Protein AF-A0A706IMU5-F1 (afdb_monomer_lite)

Structure (mmCIF, N/CA/C/O backbone):
data_AF-A0A706IMU5-F1
#
_entry.id   AF-A0A706IMU5-F1
#
loop_
_atom_site.group_PDB
_atom_site.id
_atom_site.type_symbol
_atom_site.label_atom_id
_atom_site.label_alt_id
_atom_site.label_comp_id
_atom_site.label_asym_id
_atom_site.label_entity_id
_atom_site.label_seq_id
_atom_site.pdbx_PDB_ins_code
_atom_site.Cartn_x
_atom_site.Cartn_y
_atom_site.Cartn_z
_atom_site.occupancy
_atom_site.B_iso_or_equiv
_atom_site.auth_seq_id
_atom_site.auth_comp_id
_atom_site.auth_asym_id
_atom_site.auth_atom_id
_atom_site.pdbx_PDB_model_num
ATOM 1 N N . MET A 1 1 ? 23.574 4.355 -20.602 1.00 42.41 1 MET A N 1
ATOM 2 C CA . MET A 1 1 ? 22.417 4.998 -19.946 1.00 42.41 1 MET A CA 1
ATOM 3 C C . MET A 1 1 ? 22.401 4.529 -18.505 1.00 42.41 1 MET A C 1
ATOM 5 O O . MET A 1 1 ? 22.246 3.339 -18.258 1.00 42.41 1 MET A O 1
ATOM 9 N N . SER A 1 2 ? 22.730 5.422 -17.580 1.00 42.59 2 SER A N 1
ATOM 10 C CA . SER A 1 2 ? 22.790 5.153 -16.143 1.00 42.59 2 SER A CA 1
ATOM 11 C C . SER A 1 2 ? 21.386 4.845 -15.621 1.00 42.59 2 SER A C 1
ATOM 13 O O . SER A 1 2 ? 20.482 5.656 -15.789 1.00 42.59 2 SER A O 1
ATOM 15 N N . LYS A 1 3 ? 21.200 3.663 -15.018 1.00 45.44 3 LYS A N 1
ATOM 16 C CA . LYS A 1 3 ? 19.982 3.319 -14.272 1.00 45.44 3 LYS A CA 1
ATOM 17 C C . LYS A 1 3 ? 19.843 4.299 -13.109 1.00 45.44 3 LYS A C 1
ATOM 19 O O . LYS A 1 3 ? 20.596 4.205 -12.141 1.00 45.44 3 LYS A O 1
ATOM 24 N N . ASP A 1 4 ? 18.904 5.230 -13.214 1.00 55.06 4 ASP A N 1
ATOM 25 C CA . ASP A 1 4 ? 18.516 6.080 -12.097 1.00 55.06 4 ASP A CA 1
ATOM 26 C C . ASP A 1 4 ? 17.607 5.271 -11.162 1.00 55.06 4 ASP A C 1
ATOM 28 O O . ASP A 1 4 ? 16.389 5.205 -11.314 1.00 55.06 4 ASP A O 1
ATOM 32 N N . ASN A 1 5 ? 18.240 4.596 -10.203 1.00 53.50 5 ASN A N 1
ATOM 33 C CA . ASN A 1 5 ? 17.557 3.809 -9.178 1.00 53.50 5 ASN A CA 1
ATOM 34 C C . ASN A 1 5 ? 16.806 4.674 -8.153 1.00 53.50 5 ASN A C 1
ATOM 36 O O . ASN A 1 5 ? 16.241 4.115 -7.215 1.00 53.50 5 ASN A O 1
ATOM 40 N N . VAL A 1 6 ? 16.854 6.004 -8.271 1.00 58.75 6 VAL A N 1
ATOM 41 C CA . VAL A 1 6 ? 16.172 6.931 -7.365 1.00 58.75 6 VAL A CA 1
ATOM 42 C C . VAL A 1 6 ? 14.863 7.395 -7.994 1.00 58.75 6 VAL A C 1
ATOM 44 O O . VAL A 1 6 ? 13.827 7.305 -7.342 1.00 58.75 6 VAL A O 1
ATOM 47 N N . ASN A 1 7 ? 14.895 7.812 -9.262 1.00 53.66 7 ASN A N 1
ATOM 48 C CA . ASN A 1 7 ? 13.728 8.395 -9.930 1.00 53.66 7 ASN A CA 1
ATOM 49 C C . ASN A 1 7 ? 12.914 7.397 -10.773 1.00 53.66 7 ASN A C 1
ATOM 51 O O . ASN A 1 7 ? 11.730 7.633 -10.981 1.00 53.66 7 ASN A O 1
ATOM 55 N N . SER A 1 8 ? 13.503 6.273 -11.208 1.00 53.66 8 SER A N 1
ATOM 56 C CA . SER A 1 8 ? 12.789 5.232 -11.975 1.00 53.66 8 SER A CA 1
ATOM 57 C C . SER A 1 8 ? 13.319 3.820 -11.686 1.00 53.66 8 SER A C 1
ATOM 59 O O . SER A 1 8 ? 13.929 3.176 -12.552 1.00 53.66 8 SER A O 1
ATOM 61 N N . PRO A 1 9 ? 13.119 3.274 -10.472 1.00 60.50 9 PRO A N 1
ATOM 62 C CA . PRO A 1 9 ? 13.535 1.909 -10.189 1.00 60.50 9 PRO A CA 1
ATOM 63 C C . PRO A 1 9 ? 12.675 0.946 -11.015 1.00 60.50 9 PRO A C 1
ATOM 65 O O . PRO A 1 9 ? 11.450 1.015 -10.983 1.00 60.50 9 PRO A O 1
ATOM 68 N N . SER A 1 10 ? 13.300 -0.013 -11.704 1.00 55.62 10 SER A N 1
ATOM 69 C CA . SER A 1 10 ? 12.621 -0.956 -12.618 1.00 55.62 10 SER A CA 1
ATOM 70 C C . SER A 1 10 ? 11.540 -1.839 -11.975 1.00 55.62 10 SER A C 1
ATOM 72 O O . SER A 1 10 ? 10.883 -2.607 -12.662 1.00 55.62 10 SER A O 1
ATOM 74 N N . HIS A 1 11 ? 11.396 -1.785 -10.652 1.00 59.94 11 HIS A N 1
ATOM 75 C CA . HIS A 1 11 ? 10.389 -2.503 -9.870 1.00 59.94 11 HIS A CA 1
ATOM 76 C C . HIS A 1 11 ? 9.208 -1.617 -9.434 1.00 59.94 11 HIS A C 1
ATOM 78 O O . HIS A 1 11 ? 8.346 -2.079 -8.690 1.00 59.94 11 HIS A O 1
ATOM 84 N N . TYR A 1 12 ? 9.173 -0.356 -9.875 1.00 53.81 12 TYR A N 1
ATOM 85 C CA . TYR A 1 12 ? 8.051 0.571 -9.695 1.00 53.81 12 TYR A CA 1
ATOM 86 C C . TYR A 1 12 ? 7.417 1.012 -11.016 1.00 53.81 12 TYR A C 1
ATOM 88 O O . TYR A 1 12 ? 6.401 1.699 -10.993 1.00 53.81 12 TYR A O 1
ATOM 96 N N . THR A 1 13 ? 7.956 0.561 -12.147 1.00 57.91 13 THR A N 1
ATOM 97 C CA . THR A 1 13 ? 7.378 0.753 -13.474 1.00 57.91 13 THR A CA 1
ATOM 98 C C . THR A 1 13 ? 6.723 -0.539 -13.942 1.00 57.91 13 THR A C 1
ATOM 100 O O . THR A 1 13 ? 7.388 -1.537 -14.209 1.00 57.91 13 THR A O 1
ATOM 103 N N . GLN A 1 14 ? 5.395 -0.535 -14.038 1.00 62.78 14 GLN A N 1
ATOM 104 C CA . GLN A 1 14 ? 4.636 -1.595 -14.704 1.00 62.78 14 GLN A CA 1
ATOM 105 C C . GLN A 1 14 ? 3.660 -0.951 -15.690 1.00 62.78 14 GLN A C 1
ATOM 107 O O . GLN A 1 14 ? 3.018 0.046 -15.373 1.00 62.78 14 GLN A O 1
ATOM 112 N N . ALA A 1 15 ? 3.596 -1.493 -16.910 1.00 64.31 15 ALA A N 1
ATOM 113 C CA . ALA A 1 15 ? 2.713 -1.026 -17.987 1.00 64.31 15 ALA A CA 1
ATOM 114 C C . ALA A 1 15 ? 2.809 0.483 -18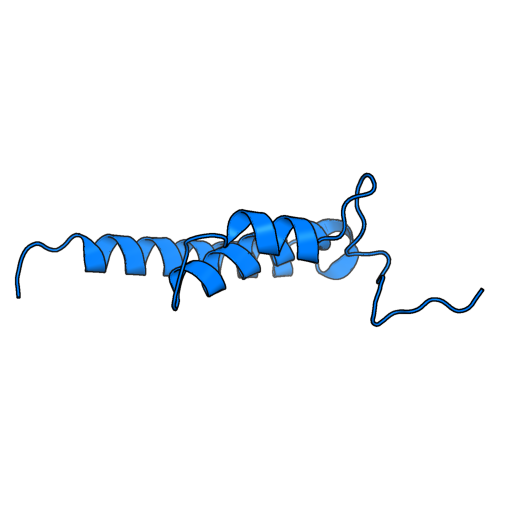.338 1.00 64.31 15 ALA A C 1
ATOM 116 O O . ALA A 1 15 ? 1.855 1.055 -18.854 1.00 64.31 15 ALA A O 1
ATOM 117 N N . GLY A 1 16 ? 3.957 1.127 -18.089 1.00 68.69 16 GLY A N 1
ATOM 118 C CA . GLY A 1 16 ? 4.175 2.547 -18.409 1.00 68.69 16 GLY A CA 1
ATOM 119 C C . GLY A 1 16 ? 3.631 3.538 -17.376 1.00 68.69 16 GLY A C 1
ATOM 120 O O . GLY A 1 16 ? 3.606 4.732 -17.655 1.00 68.69 16 GLY A O 1
ATOM 121 N N . ILE A 1 17 ? 3.213 3.060 -16.200 1.00 76.38 17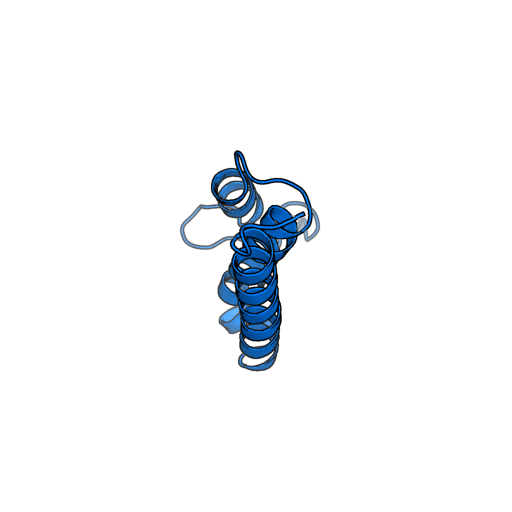 ILE A N 1
ATOM 122 C CA . ILE A 1 17 ? 2.778 3.894 -15.074 1.00 76.38 17 ILE A CA 1
ATOM 123 C C . ILE A 1 17 ? 3.845 3.835 -13.978 1.00 76.38 17 ILE A C 1
ATOM 125 O O . ILE A 1 17 ? 4.272 2.748 -13.575 1.00 76.38 17 ILE A O 1
ATOM 129 N N . GLU A 1 18 ? 4.257 5.002 -13.484 1.00 81.50 18 GLU A N 1
ATOM 130 C CA . GLU A 1 18 ? 5.110 5.109 -12.304 1.00 81.50 18 GLU A CA 1
ATOM 131 C C . GLU A 1 18 ? 4.276 4.849 -11.042 1.00 81.50 18 GLU A C 1
ATOM 133 O O . GLU A 1 18 ? 3.216 5.444 -10.832 1.00 81.50 18 GLU A O 1
ATOM 138 N N . CYS A 1 19 ? 4.760 3.979 -10.154 1.00 82.12 19 CYS A N 1
ATOM 139 C CA . CYS A 1 19 ? 4.062 3.632 -8.911 1.00 82.12 19 CYS A CA 1
ATOM 140 C C . CYS A 1 19 ? 3.707 4.869 -8.062 1.00 82.12 19 CYS A C 1
ATOM 142 O O . CYS A 1 19 ? 2.665 4.890 -7.406 1.00 82.12 19 CYS A O 1
ATOM 144 N N . ILE A 1 20 ? 4.543 5.915 -8.093 1.00 85.44 20 ILE A N 1
ATOM 145 C CA . ILE A 1 20 ? 4.284 7.160 -7.363 1.00 85.44 20 ILE A CA 1
ATOM 146 C C . ILE A 1 20 ? 3.060 7.911 -7.896 1.00 85.44 20 ILE A C 1
ATOM 148 O O . ILE A 1 20 ? 2.302 8.448 -7.091 1.00 85.44 20 ILE A O 1
ATOM 15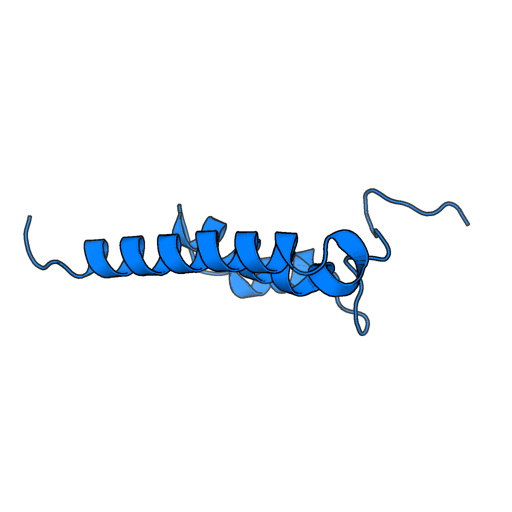2 N N . ASP A 1 21 ? 2.808 7.889 -9.206 1.00 88.62 21 ASP A N 1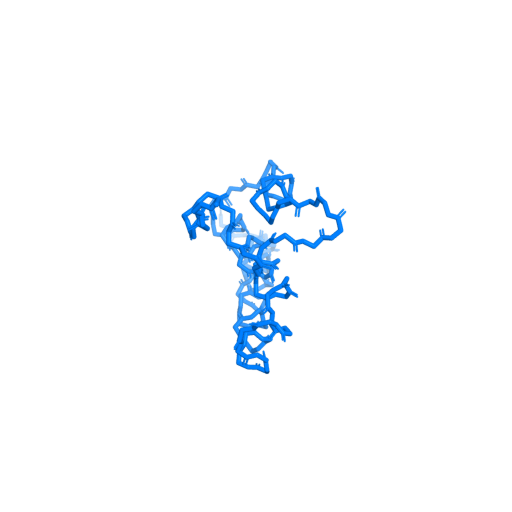
ATOM 153 C CA . ASP A 1 21 ? 1.645 8.544 -9.811 1.00 88.62 21 ASP A CA 1
ATOM 154 C C . ASP A 1 21 ? 0.363 7.795 -9.445 1.00 88.62 21 ASP A C 1
ATOM 156 O O . ASP A 1 21 ? -0.625 8.401 -9.025 1.00 88.62 21 ASP A O 1
ATOM 160 N N . ALA A 1 22 ? 0.404 6.459 -9.505 1.00 88.12 22 ALA A N 1
ATOM 161 C CA . ALA A 1 22 ? -0.706 5.609 -9.080 1.00 88.12 22 ALA A CA 1
ATOM 162 C C . ALA A 1 22 ? -1.040 5.807 -7.591 1.00 88.12 22 ALA A C 1
ATOM 164 O O . ALA A 1 22 ? -2.208 5.957 -7.228 1.00 88.12 22 ALA A O 1
ATOM 165 N N . ILE A 1 23 ? -0.020 5.857 -6.726 1.00 93.56 23 ILE A N 1
ATOM 166 C CA . ILE A 1 23 ? -0.193 6.138 -5.295 1.00 93.56 23 ILE A CA 1
ATOM 167 C C . ILE A 1 23 ? -0.755 7.546 -5.088 1.00 93.56 23 ILE A C 1
ATOM 169 O O . ILE A 1 23 ? -1.708 7.695 -4.329 1.00 93.56 23 ILE A O 1
ATOM 173 N N . THR A 1 24 ? -0.211 8.558 -5.771 1.00 92.00 24 THR A N 1
ATOM 174 C CA . THR A 1 24 ? -0.662 9.956 -5.667 1.00 92.00 24 THR A CA 1
ATOM 175 C C . THR A 1 24 ? -2.139 10.087 -6.027 1.00 92.00 24 THR A C 1
ATOM 177 O O . THR A 1 24 ? -2.897 10.708 -5.284 1.00 92.00 24 THR A O 1
ATOM 180 N N . ALA A 1 25 ? -2.577 9.443 -7.111 1.00 92.75 25 ALA A N 1
ATOM 181 C CA . ALA A 1 25 ? -3.985 9.411 -7.487 1.00 92.75 25 ALA A CA 1
ATOM 182 C C . ALA A 1 25 ? -4.848 8.702 -6.429 1.00 92.75 25 ALA A C 1
ATOM 184 O O . ALA A 1 25 ? -5.897 9.216 -6.044 1.00 92.75 25 ALA A O 1
ATOM 185 N N . ALA A 1 26 ? -4.399 7.551 -5.918 1.00 92.56 26 ALA A N 1
ATOM 186 C CA . ALA A 1 26 ? -5.159 6.745 -4.962 1.00 92.56 26 ALA A CA 1
ATOM 187 C C . ALA A 1 26 ? -5.318 7.387 -3.573 1.00 92.56 26 ALA A C 1
ATOM 189 O O . ALA A 1 26 ? -6.308 7.129 -2.884 1.00 92.56 26 ALA A O 1
ATOM 190 N N . VAL A 1 27 ? -4.354 8.207 -3.146 1.00 96.50 27 VAL A N 1
ATOM 191 C CA . VAL A 1 27 ? -4.420 8.933 -1.866 1.00 96.50 27 VAL A CA 1
ATOM 192 C C . VAL A 1 27 ? -5.005 10.337 -1.994 1.00 96.50 27 VAL A C 1
ATOM 194 O O . VAL A 1 27 ? -5.126 11.036 -0.990 1.00 96.50 27 VAL A O 1
ATOM 197 N N . SER A 1 28 ? -5.393 10.760 -3.199 1.00 95.62 28 SER A N 1
ATOM 198 C CA . SER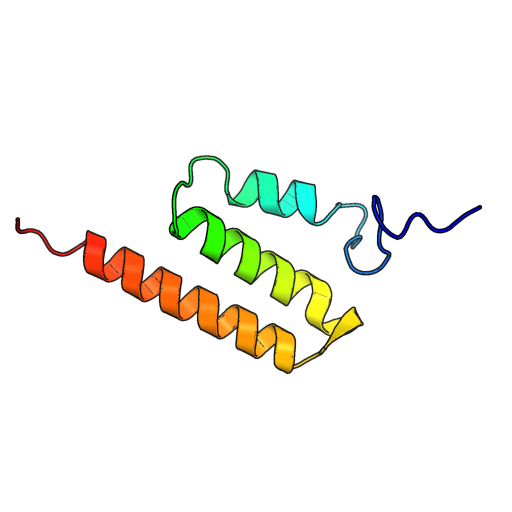 A 1 28 ? -6.018 12.063 -3.412 1.00 95.62 28 SER A CA 1
ATOM 199 C C . SER A 1 28 ? -7.311 12.189 -2.597 1.00 95.62 28 SER A C 1
ATOM 201 O O . SER A 1 28 ? -8.166 11.304 -2.620 1.00 95.62 28 SER A O 1
ATOM 203 N N . GLY A 1 29 ? -7.433 13.276 -1.829 1.00 94.00 29 GLY A N 1
ATOM 204 C CA . GLY A 1 29 ? -8.557 13.506 -0.914 1.00 94.00 29 GLY A CA 1
ATOM 205 C C . GLY A 1 29 ? -8.519 12.690 0.384 1.00 94.00 29 GLY A C 1
ATOM 206 O O . GLY A 1 29 ? -9.389 12.873 1.230 1.00 94.00 29 GLY A O 1
ATOM 207 N N . LYS A 1 30 ? -7.514 11.826 0.575 1.00 94.94 30 LYS A N 1
ATOM 208 C CA . LYS A 1 30 ? -7.265 11.119 1.839 1.00 94.94 30 LYS A CA 1
ATOM 209 C C . LYS A 1 30 ? -6.301 11.918 2.700 1.00 94.94 30 LYS A C 1
ATOM 211 O O . LYS A 1 30 ? -5.467 12.669 2.198 1.00 94.94 30 LYS A O 1
ATOM 216 N N . SER A 1 31 ? -6.377 11.730 4.010 1.00 93.25 31 SER A N 1
ATOM 217 C CA . SER A 1 31 ? -5.467 12.387 4.948 1.00 93.25 31 SER A CA 1
ATOM 218 C C . SER A 1 31 ? -5.069 11.455 6.088 1.00 93.25 31 SER A C 1
ATOM 220 O O . SER A 1 31 ? -5.605 10.355 6.234 1.00 93.25 31 SER A O 1
ATOM 222 N N . GLY A 1 32 ? -4.069 11.872 6.866 1.00 94.62 32 GLY A N 1
ATOM 223 C CA . GLY A 1 32 ? -3.632 11.148 8.054 1.00 94.62 32 GLY A CA 1
ATOM 224 C C . GLY A 1 32 ? -3.246 9.694 7.776 1.00 94.62 32 GLY A C 1
ATOM 225 O O . GLY A 1 32 ? -2.595 9.368 6.779 1.00 94.62 32 GLY A O 1
ATOM 226 N N . ILE A 1 33 ? -3.635 8.810 8.693 1.00 95.38 33 ILE A N 1
ATOM 227 C CA . ILE A 1 33 ? -3.272 7.394 8.637 1.00 95.38 33 ILE A CA 1
ATOM 228 C C . ILE A 1 33 ? -3.960 6.647 7.483 1.00 95.38 33 ILE A C 1
ATOM 230 O O . ILE A 1 33 ? -3.390 5.677 6.979 1.00 95.38 33 ILE A O 1
ATOM 234 N N . GLU A 1 34 ? -5.116 7.124 7.007 1.00 96.38 34 GLU A N 1
ATOM 235 C CA . GLU A 1 34 ? -5.827 6.543 5.862 1.00 96.38 34 GLU A CA 1
ATOM 236 C C . GLU A 1 34 ? -4.959 6.610 4.597 1.00 96.38 34 GLU A C 1
ATOM 238 O O . GLU A 1 34 ? -4.691 5.586 3.963 1.00 96.38 34 GLU A O 1
ATOM 243 N N . ALA A 1 35 ? -4.428 7.799 4.280 1.00 97.12 35 ALA A N 1
ATOM 244 C CA . ALA A 1 35 ? -3.552 8.009 3.126 1.00 97.12 35 ALA A CA 1
ATOM 245 C C . ALA A 1 35 ? -2.291 7.129 3.196 1.00 97.12 35 ALA A C 1
ATOM 247 O O . ALA A 1 35 ? -1.891 6.514 2.205 1.00 97.12 35 ALA A O 1
ATOM 248 N N . VAL A 1 36 ? -1.690 7.011 4.386 1.00 97.50 36 VAL A N 1
ATOM 249 C CA . VAL A 1 36 ? -0.499 6.177 4.611 1.00 97.50 36 VAL A CA 1
ATOM 250 C C . VAL A 1 36 ? -0.800 4.697 4.385 1.00 97.50 36 VAL A C 1
ATOM 252 O O . VAL A 1 36 ? 0.009 3.996 3.770 1.00 97.50 36 VAL A O 1
ATOM 255 N N . CYS A 1 37 ? -1.934 4.197 4.879 1.00 98.06 37 CYS A N 1
ATOM 256 C CA . CYS A 1 37 ? -2.291 2.793 4.704 1.00 98.06 37 CYS A CA 1
ATOM 257 C C . CYS A 1 37 ? -2.570 2.476 3.233 1.00 98.06 37 CYS A C 1
ATOM 259 O O . CYS A 1 37 ? -1.989 1.525 2.709 1.00 98.06 37 CYS A O 1
ATOM 261 N N . VAL A 1 38 ? -3.353 3.312 2.542 1.00 97.81 38 VAL A N 1
ATOM 262 C CA . VAL A 1 38 ? -3.662 3.140 1.112 1.00 97.81 38 VAL A CA 1
ATOM 263 C C . VAL A 1 38 ? -2.389 3.142 0.259 1.00 97.81 38 VAL A C 1
ATOM 265 O O . VAL A 1 38 ? -2.174 2.212 -0.521 1.00 97.81 38 VAL A O 1
ATOM 268 N N . ALA A 1 39 ? -1.489 4.111 0.463 1.00 97.44 39 ALA A N 1
ATOM 269 C CA . ALA A 1 39 ? -0.214 4.168 -0.255 1.00 97.44 39 ALA A CA 1
ATOM 270 C C . ALA A 1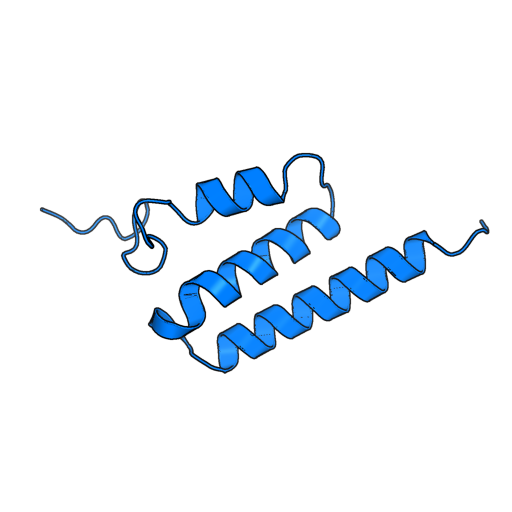 39 ? 0.635 2.904 -0.053 1.00 97.44 39 ALA A C 1
ATOM 272 O O . ALA A 1 39 ? 1.227 2.382 -0.999 1.00 97.44 39 ALA A O 1
ATOM 273 N N . ASN A 1 40 ? 0.713 2.397 1.181 1.00 98.06 40 ASN A N 1
ATOM 274 C CA . ASN A 1 40 ? 1.520 1.220 1.487 1.00 98.06 40 ASN A CA 1
ATOM 275 C C . ASN A 1 40 ? 0.924 -0.065 0.913 1.00 98.06 40 ASN A C 1
ATOM 277 O O . ASN A 1 40 ? 1.681 -0.857 0.353 1.00 98.06 40 ASN A O 1
ATOM 281 N N . VAL A 1 41 ? -0.396 -0.260 1.004 1.00 98.25 41 VAL A N 1
ATOM 282 C CA . VAL A 1 41 ? -1.076 -1.412 0.389 1.00 98.25 41 VAL A CA 1
ATOM 283 C C . VAL A 1 41 ? -0.743 -1.476 -1.101 1.00 98.25 41 VAL A C 1
ATOM 285 O O . VAL A 1 41 ? -0.235 -2.497 -1.564 1.00 98.25 41 VAL A O 1
ATOM 288 N N . ILE A 1 42 ? -0.923 -0.365 -1.824 1.00 96.06 42 ILE A N 1
ATOM 289 C CA . ILE A 1 42 ? -0.616 -0.282 -3.259 1.00 96.06 42 ILE A CA 1
ATOM 290 C C . ILE A 1 42 ? 0.865 -0.561 -3.512 1.00 96.06 42 ILE A C 1
ATOM 292 O O . ILE A 1 42 ? 1.191 -1.449 -4.290 1.00 96.06 42 ILE A O 1
ATOM 296 N N . LYS A 1 43 ? 1.774 0.128 -2.812 1.00 94.62 43 LYS A N 1
ATOM 297 C CA . LYS A 1 43 ? 3.228 -0.041 -2.975 1.00 94.62 43 LYS A CA 1
ATOM 298 C C . LYS A 1 43 ? 3.679 -1.495 -2.819 1.00 94.62 43 LYS A C 1
ATOM 300 O O . LYS A 1 43 ? 4.544 -1.954 -3.565 1.00 94.62 43 LYS A O 1
ATOM 305 N N . TYR A 1 44 ? 3.157 -2.206 -1.819 1.00 96.38 44 TYR A N 1
ATOM 306 C CA . TYR A 1 44 ? 3.553 -3.587 -1.555 1.00 96.38 44 TYR A CA 1
ATOM 307 C C . TYR A 1 44 ? 2.971 -4.558 -2.584 1.00 96.38 44 TYR A C 1
ATOM 309 O O . TYR A 1 44 ? 3.710 -5.408 -3.079 1.00 96.38 44 TYR A O 1
ATOM 317 N N . LEU A 1 45 ? 1.698 -4.396 -2.957 1.00 95.38 45 LEU A N 1
ATOM 318 C CA . LEU A 1 45 ? 1.068 -5.203 -4.008 1.00 95.38 45 LEU A CA 1
ATOM 319 C C . LEU A 1 45 ? 1.608 -4.894 -5.410 1.00 95.38 45 LEU A C 1
ATOM 321 O O . LEU A 1 45 ? 1.546 -5.745 -6.284 1.00 95.38 45 LEU A O 1
ATOM 325 N N . TRP A 1 46 ? 2.188 -3.718 -5.629 1.00 92.00 46 TRP A N 1
ATOM 326 C CA . TRP A 1 46 ? 2.820 -3.384 -6.905 1.00 92.00 46 TRP A CA 1
ATOM 327 C C . TRP A 1 46 ? 4.155 -4.109 -7.103 1.00 92.00 46 TRP A C 1
ATOM 329 O O . TRP A 1 46 ? 4.497 -4.527 -8.203 1.00 92.00 46 TRP A O 1
ATOM 339 N N . ARG A 1 47 ? 4.948 -4.248 -6.033 1.00 92.81 47 ARG A N 1
ATOM 340 C CA . ARG A 1 47 ? 6.349 -4.689 -6.141 1.00 92.81 47 ARG A CA 1
ATOM 341 C C . ARG A 1 47 ? 6.602 -6.140 -5.726 1.00 92.81 47 ARG A C 1
ATOM 343 O O . ARG A 1 47 ? 7.746 -6.582 -5.831 1.00 92.81 47 ARG A O 1
ATOM 350 N N . TYR A 1 48 ? 5.609 -6.856 -5.188 1.00 95.12 48 TYR A N 1
ATOM 351 C CA . TYR A 1 48 ? 5.854 -8.144 -4.522 1.00 95.12 48 TYR A CA 1
ATOM 352 C C . TYR A 1 48 ? 6.503 -9.172 -5.457 1.00 95.12 48 TYR A C 1
ATOM 354 O O . TYR A 1 48 ? 7.483 -9.800 -5.062 1.00 95.12 48 TYR A O 1
ATOM 362 N N . GLU A 1 49 ? 6.042 -9.283 -6.705 1.00 90.94 49 GLU A N 1
ATOM 363 C CA . GLU A 1 49 ? 6.582 -10.234 -7.693 1.00 90.94 49 GLU A CA 1
ATOM 364 C C . GLU A 1 49 ? 8.045 -9.958 -8.050 1.00 90.94 49 GLU A C 1
ATOM 366 O O . GLU A 1 49 ? 8.776 -10.864 -8.437 1.00 90.94 49 GLU A O 1
ATOM 371 N N . LEU A 1 50 ? 8.481 -8.707 -7.890 1.00 89.12 50 LEU A N 1
ATOM 372 C CA . LEU A 1 50 ? 9.790 -8.227 -8.324 1.00 89.12 50 LEU A CA 1
ATOM 373 C C . LEU A 1 50 ? 10.784 -8.035 -7.171 1.00 89.12 50 LEU A C 1
ATOM 375 O O . LEU A 1 50 ? 11.945 -7.715 -7.429 1.00 89.12 50 LEU A O 1
ATOM 379 N N . LYS A 1 51 ? 10.350 -8.171 -5.907 1.00 86.69 51 LYS A N 1
ATOM 380 C CA . LYS A 1 51 ? 11.186 -7.844 -4.741 1.00 86.69 51 LYS A CA 1
ATOM 381 C C . LYS A 1 51 ? 11.190 -8.904 -3.642 1.00 86.69 51 LYS A C 1
ATOM 383 O O . LYS A 1 51 ? 12.192 -9.592 -3.496 1.00 86.69 51 LYS A O 1
ATOM 388 N N . ASN A 1 52 ? 10.120 -9.010 -2.848 1.00 92.50 52 ASN A N 1
ATOM 389 C CA . ASN A 1 52 ? 10.113 -9.850 -1.635 1.00 92.50 52 ASN A CA 1
ATOM 390 C C . ASN A 1 52 ? 9.004 -10.921 -1.612 1.00 92.50 52 ASN A C 1
ATOM 392 O O . ASN A 1 52 ? 8.800 -11.574 -0.587 1.00 92.50 52 ASN A O 1
ATOM 396 N N . GLY A 1 53 ? 8.245 -11.089 -2.699 1.00 96.06 53 GLY A N 1
ATOM 397 C CA . GLY A 1 53 ? 7.165 -12.070 -2.799 1.00 96.06 53 GLY A CA 1
ATOM 398 C C . GLY A 1 53 ? 6.162 -11.970 -1.646 1.00 96.06 53 GLY A C 1
ATOM 399 O O . GLY A 1 53 ? 5.668 -10.893 -1.308 1.00 96.06 53 GLY A O 1
ATOM 400 N N . VAL A 1 54 ? 5.892 -13.107 -1.003 1.00 98.06 54 VAL A N 1
ATOM 401 C CA . VAL A 1 54 ? 4.901 -13.244 0.080 1.00 98.06 54 VAL A CA 1
ATOM 402 C C . VAL A 1 54 ? 5.142 -12.278 1.248 1.00 98.06 54 VAL A C 1
ATOM 404 O O . VAL A 1 54 ? 4.185 -11.878 1.909 1.00 98.06 54 VAL A O 1
ATOM 407 N N . GLU A 1 55 ? 6.383 -11.866 1.520 1.00 98.12 55 GLU A N 1
ATOM 408 C CA . GLU A 1 55 ? 6.658 -10.916 2.603 1.00 98.12 55 GLU A CA 1
ATOM 409 C C . GLU A 1 55 ? 6.017 -9.545 2.343 1.00 98.12 55 GLU A C 1
ATOM 411 O O . GLU A 1 55 ? 5.425 -8.959 3.250 1.00 98.12 55 GLU A O 1
ATOM 416 N N . ASP A 1 56 ? 6.078 -9.041 1.107 1.00 98.12 56 ASP A N 1
ATOM 417 C CA . ASP A 1 56 ? 5.421 -7.779 0.762 1.00 98.12 56 ASP A CA 1
ATOM 418 C C . ASP A 1 56 ? 3.890 -7.940 0.784 1.00 98.12 56 ASP A C 1
ATOM 420 O O . ASP A 1 56 ? 3.200 -7.054 1.284 1.00 98.12 56 ASP A O 1
ATOM 424 N N . VAL A 1 57 ? 3.349 -9.099 0.387 1.00 98.50 57 VAL A N 1
ATOM 425 C CA . VAL A 1 57 ? 1.905 -9.385 0.517 1.00 98.50 57 VAL A CA 1
ATOM 426 C C . VAL A 1 57 ? 1.456 -9.345 1.985 1.00 98.50 57 VAL A C 1
ATOM 428 O O . VAL A 1 57 ? 0.437 -8.737 2.307 1.00 98.50 57 VAL A O 1
ATOM 431 N N . LYS A 1 58 ? 2.245 -9.909 2.910 1.00 98.62 58 LYS A N 1
ATOM 432 C CA . LYS A 1 58 ? 1.970 -9.830 4.358 1.00 98.62 58 LYS A CA 1
ATOM 433 C C . LYS A 1 58 ? 2.034 -8.394 4.886 1.00 98.62 58 LYS A C 1
ATOM 435 O O . LYS A 1 58 ? 1.224 -8.017 5.730 1.00 98.62 58 LYS A O 1
ATOM 440 N N . LYS A 1 59 ? 2.955 -7.566 4.379 1.00 98.44 59 LYS A N 1
ATOM 441 C CA . LYS A 1 59 ? 3.006 -6.133 4.720 1.00 98.44 59 LYS A CA 1
ATOM 442 C C . LYS A 1 59 ? 1.772 -5.391 4.207 1.00 98.44 59 LYS A C 1
ATOM 444 O O . LYS A 1 59 ? 1.205 -4.598 4.952 1.00 98.44 59 LYS A O 1
ATOM 449 N N . ALA A 1 60 ? 1.323 -5.676 2.983 1.00 98.50 60 ALA A N 1
ATOM 450 C CA . ALA A 1 60 ? 0.077 -5.126 2.452 1.00 98.50 60 ALA A CA 1
ATOM 451 C C . ALA A 1 60 ? -1.117 -5.496 3.346 1.00 98.50 60 ALA A C 1
ATOM 453 O O . ALA A 1 60 ? -1.877 -4.617 3.741 1.00 98.50 60 ALA A O 1
ATOM 454 N N . GLN A 1 61 ? -1.228 -6.770 3.739 1.00 98.69 61 GLN A N 1
ATOM 455 C CA . GLN A 1 61 ? -2.274 -7.237 4.651 1.00 98.69 61 GLN A CA 1
ATOM 456 C C . GLN A 1 61 ? -2.250 -6.488 5.991 1.00 98.69 61 GLN A C 1
ATOM 458 O O . GLN A 1 61 ? -3.298 -6.081 6.480 1.00 98.69 61 GLN A O 1
ATOM 463 N N . TRP A 1 62 ? -1.070 -6.257 6.571 1.00 98.62 62 TRP A N 1
ATOM 464 C CA . TRP A 1 62 ? -0.955 -5.510 7.825 1.00 98.62 62 TRP A CA 1
ATOM 465 C C . TRP A 1 62 ? -1.510 -4.082 7.710 1.00 98.62 62 TRP A C 1
ATOM 467 O O . TRP A 1 62 ? -2.291 -3.656 8.561 1.00 98.62 62 TRP A O 1
ATOM 477 N N . TYR A 1 63 ? -1.160 -3.354 6.642 1.00 98.50 63 TYR A N 1
ATOM 478 C CA . TYR A 1 63 ? -1.684 -2.002 6.414 1.00 98.50 63 TYR A CA 1
ATOM 479 C C . TYR A 1 63 ? -3.180 -1.999 6.096 1.00 98.50 63 TYR A C 1
ATOM 481 O O . TYR A 1 63 ? -3.880 -1.085 6.524 1.00 98.50 63 TYR A O 1
ATOM 489 N N . LEU A 1 64 ? -3.680 -3.021 5.396 1.00 98.62 64 LEU A N 1
ATOM 490 C CA . LEU A 1 64 ? -5.108 -3.175 5.135 1.00 98.62 64 LEU A CA 1
ATOM 491 C C . LEU A 1 64 ? -5.890 -3.403 6.435 1.00 98.62 64 LEU A C 1
ATOM 493 O O . LEU A 1 64 ? -6.880 -2.721 6.671 1.00 98.62 64 LEU A O 1
ATOM 497 N N . ASN A 1 65 ? -5.409 -4.283 7.315 1.00 98.38 65 ASN A N 1
ATOM 498 C CA . ASN A 1 65 ? -6.033 -4.520 8.619 1.00 98.38 65 ASN A CA 1
ATOM 499 C C . ASN A 1 65 ? -6.038 -3.249 9.479 1.00 98.38 65 ASN A C 1
ATOM 501 O O . ASN A 1 65 ? -7.026 -2.949 10.141 1.00 98.38 65 ASN A O 1
ATOM 505 N N . ARG A 1 66 ? -4.944 -2.476 9.451 1.00 97.50 66 ARG A N 1
ATOM 506 C CA . ARG A 1 66 ? -4.869 -1.192 10.156 1.00 97.50 66 ARG A CA 1
ATOM 507 C C . ARG A 1 66 ? -5.862 -0.169 9.600 1.00 97.50 66 ARG A C 1
ATOM 509 O O . ARG A 1 66 ? -6.458 0.559 10.383 1.00 97.50 66 ARG A O 1
ATOM 516 N N . LEU A 1 67 ? -6.031 -0.115 8.278 1.00 97.44 67 LEU A N 1
ATOM 517 C CA . LEU A 1 67 ? -7.014 0.755 7.632 1.00 97.44 67 LEU A CA 1
ATOM 518 C C . LEU A 1 67 ? -8.443 0.384 8.035 1.00 97.44 67 LEU A C 1
ATOM 520 O O . LEU A 1 67 ? -9.219 1.274 8.357 1.00 97.44 67 LEU A O 1
ATOM 524 N N . VAL A 1 68 ? -8.772 -0.911 8.051 1.00 97.69 68 VAL A N 1
ATOM 525 C CA . VAL A 1 68 ? -10.082 -1.395 8.514 1.00 97.69 68 VAL A CA 1
ATOM 526 C C . VAL A 1 68 ? -10.338 -0.942 9.949 1.00 97.69 68 VAL A C 1
ATOM 528 O O . VAL A 1 68 ? -11.345 -0.289 10.190 1.00 97.69 68 VAL A O 1
ATOM 531 N N . ALA A 1 69 ? -9.393 -1.178 10.863 1.00 96.00 69 ALA A N 1
ATOM 532 C CA . ALA A 1 69 ? -9.537 -0.770 12.260 1.00 96.00 69 ALA A CA 1
ATOM 533 C C . ALA A 1 69 ? -9.710 0.751 12.425 1.00 96.00 69 ALA A C 1
ATOM 535 O O . ALA A 1 69 ? -10.517 1.197 13.232 1.00 96.00 69 ALA A O 1
ATOM 536 N N . GLU A 1 70 ? -8.971 1.562 11.660 1.00 93.94 70 GLU A N 1
ATOM 537 C CA . GLU A 1 70 ? -9.133 3.020 11.680 1.00 93.94 70 GLU A CA 1
ATOM 538 C C . GLU A 1 70 ? -10.544 3.435 11.250 1.00 93.94 70 GLU A C 1
ATOM 540 O O . GLU A 1 70 ? -11.182 4.247 11.915 1.00 93.94 70 GLU A O 1
ATOM 545 N N . LEU A 1 71 ? -11.038 2.868 10.148 1.00 93.75 71 LEU A N 1
ATOM 546 C CA . LEU A 1 71 ? -12.364 3.187 9.633 1.00 93.75 71 LEU A CA 1
ATOM 547 C C . LEU A 1 71 ? -13.460 2.705 10.586 1.00 93.75 71 LEU A C 1
ATOM 549 O O . LEU A 1 71 ? -14.419 3.434 10.799 1.00 93.75 71 LEU A O 1
ATOM 553 N N . GLU A 1 72 ? -13.323 1.526 11.190 1.00 93.75 72 GLU A N 1
ATOM 554 C CA . GLU A 1 72 ? -14.265 1.022 12.197 1.00 93.75 72 GLU A CA 1
ATOM 555 C C . GLU A 1 72 ? -14.322 1.940 13.428 1.00 93.75 72 GLU A C 1
ATOM 557 O O . GLU A 1 72 ? -15.414 2.306 13.856 1.00 93.75 72 GLU A O 1
ATOM 562 N N . ASN A 1 73 ? -13.171 2.407 13.926 1.00 87.25 73 ASN A N 1
ATOM 563 C CA . ASN A 1 73 ? -13.106 3.346 15.052 1.00 87.25 73 ASN A CA 1
ATOM 564 C C . ASN A 1 73 ? -13.724 4.717 14.724 1.00 87.25 73 ASN A C 1
ATOM 566 O O . ASN A 1 73 ? -14.294 5.365 15.596 1.00 87.25 73 ASN A O 1
ATOM 570 N N . GLN A 1 74 ? -13.629 5.177 13.472 1.00 72.69 74 GLN A N 1
ATOM 571 C CA . GLN A 1 74 ? -14.267 6.425 13.030 1.00 72.69 74 GLN A CA 1
ATOM 572 C C . GLN A 1 74 ? -15.795 6.306 12.886 1.00 72.69 74 GLN A C 1
ATOM 574 O O . GLN A 1 74 ? -16.481 7.326 12.844 1.00 72.69 74 GLN A O 1
ATOM 579 N N . HIS A 1 75 ? -16.331 5.083 12.810 1.00 60.25 75 HIS A N 1
ATOM 580 C CA . HIS A 1 75 ? -17.766 4.813 12.705 1.00 60.25 75 HIS A CA 1
ATOM 581 C C . HIS A 1 75 ? -18.438 4.521 14.054 1.00 60.25 75 HIS A C 1
ATOM 583 O O . HIS A 1 75 ? -19.621 4.183 14.051 1.00 60.25 75 HIS A O 1
ATOM 589 N N . GLU A 1 76 ? -17.760 4.679 15.196 1.00 54.97 76 GLU A N 1
ATOM 590 C CA . GLU A 1 76 ? -18.450 4.719 16.490 1.00 54.97 76 GLU A CA 1
ATOM 591 C C . GLU A 1 76 ? -19.159 6.079 16.654 1.00 54.97 76 GLU A C 1
ATOM 593 O O . GLU A 1 76 ? -18.496 7.113 16.790 1.00 54.97 76 GLU A O 1
ATOM 598 N N . PRO A 1 77 ? -20.507 6.140 16.646 1.00 48.81 77 PRO A N 1
ATOM 599 C CA . PRO A 1 77 ? -21.208 7.377 16.934 1.00 48.81 77 PRO A CA 1
ATOM 600 C C . PRO A 1 77 ? -21.178 7.603 18.450 1.00 48.81 77 PRO A C 1
ATOM 602 O O . PRO A 1 77 ? -22.049 7.115 19.168 1.00 48.81 77 PRO A O 1
ATOM 605 N N . GLY A 1 78 ? -20.184 8.342 18.947 1.00 56.22 78 GLY A N 1
ATOM 606 C CA . GLY A 1 78 ? -20.204 8.809 20.333 1.00 56.22 78 GLY A CA 1
ATOM 607 C C . GLY A 1 78 ? -18.860 9.185 20.944 1.00 56.22 78 GLY A C 1
ATOM 608 O O . GLY A 1 78 ? -18.300 8.406 21.710 1.00 56.22 78 GLY A O 1
ATOM 609 N N . ASN A 1 79 ? -18.431 10.428 20.716 1.00 41.09 79 ASN A N 1
ATOM 610 C CA . ASN A 1 79 ? -17.996 11.321 21.797 1.00 41.09 79 ASN A CA 1
ATOM 611 C C . ASN A 1 79 ? -18.263 12.778 21.407 1.00 41.09 79 ASN A C 1
ATOM 613 O O . ASN A 1 79 ? -17.638 13.243 20.428 1.00 41.09 79 ASN A O 1
#

Sequence (79 aa):
MSKDNVNSPSHYTQAGIECIDAITAAVSGKSGIEAVCVANVIKYLWRYELKNGVEDVKKAQWYLNRLVAELENQHEPGN

Foldseek 3Di:
DDPPCPPCNVQQDDPNDGLVVVLCVQCVVPDDLLSVLSSLLSVLVSRQVPPPPVVSVVSSVVSVVVNVVVVVVVPPPDD

InterPro domains:
  IPR021739 SaV-like [PF11753] (6-65)

Secondary structure (DSSP, 8-state):
----TTT--TTTEETTEEHHHHHHHHTTT--HHHHHHHHHHHHHHHHGGGTTTHHHHHHHHHHHHHHHHHHHHHT----

pLDDT: mean 83.5, std 18.31, range [41.09, 98.69]

Radius of gyration: 15.09 Å; chains: 1; bounding box: 44×27×42 Å

Organism: Salmonella typhimurium (NCBI:txid90371)